Protein AF-A0A519XUD5-F1 (afdb_monomer_lite)

pLDDT: mean 94.17, std 7.42, range [53.56, 98.25]

Sequence (49 aa):
MAVKPLKILQASAGSGKTFSLTAHYLTLLFSGDNKYREILAVTFTNKAT

Foldseek 3Di:
DDDDDDDDDDDDPPRCPVVVVVVVVVVQPPPDPPSVVVDDDDDPDPVSD

Structure (mmCIF, N/CA/C/O backbone):
data_AF-A0A519XUD5-F1
#
_entry.id   AF-A0A519XUD5-F1
#
loop_
_atom_site.group_PDB
_atom_site.id
_atom_site.type_symbol
_atom_site.label_atom_id
_atom_site.label_alt_id
_atom_site.label_comp_id
_atom_site.label_asym_id
_atom_site.label_entity_id
_atom_site.label_seq_id
_atom_site.pdbx_PDB_ins_code
_atom_site.Cartn_x
_atom_site.Cartn_y
_atom_site.Cartn_z
_atom_site.occupancy
_atom_site.B_iso_or_equiv
_atom_site.auth_seq_id
_atom_site.auth_comp_id
_atom_site.auth_asym_id
_atom_site.auth_atom_id
_atom_site.pdbx_PDB_model_num
ATOM 1 N N . MET A 1 1 ? 5.025 -3.130 26.487 1.00 53.56 1 MET A N 1
ATOM 2 C CA . MET A 1 1 ? 4.308 -3.264 25.198 1.00 53.56 1 MET A CA 1
ATOM 3 C C . MET A 1 1 ? 5.120 -4.188 24.308 1.00 53.56 1 MET A C 1
ATOM 5 O O . MET A 1 1 ? 6.319 -3.973 24.203 1.00 53.56 1 MET A O 1
ATOM 9 N N . ALA A 1 2 ? 4.519 -5.229 23.728 1.00 77.94 2 ALA A N 1
ATOM 10 C CA . ALA A 1 2 ? 5.231 -6.093 22.787 1.00 77.94 2 ALA A CA 1
ATOM 11 C C . ALA A 1 2 ? 5.374 -5.368 21.441 1.00 77.94 2 ALA A C 1
ATOM 13 O O . ALA A 1 2 ? 4.380 -4.908 20.877 1.00 77.94 2 ALA A O 1
ATOM 14 N N . VAL A 1 3 ? 6.602 -5.242 20.940 1.00 80.88 3 VAL A N 1
ATOM 15 C CA . VAL A 1 3 ? 6.862 -4.696 19.603 1.00 80.88 3 VAL A CA 1
ATOM 16 C C . VAL A 1 3 ? 6.357 -5.712 18.581 1.00 80.88 3 VAL A C 1
ATOM 18 O O . VAL A 1 3 ? 6.776 -6.869 18.600 1.00 80.88 3 VAL A O 1
ATOM 21 N N . LYS A 1 4 ? 5.438 -5.303 17.698 1.00 83.38 4 LYS A N 1
ATOM 22 C CA . LYS A 1 4 ? 5.029 -6.163 16.582 1.00 83.38 4 LYS A CA 1
ATOM 23 C C . LYS A 1 4 ? 6.222 -6.361 15.637 1.00 83.38 4 LYS A C 1
ATOM 25 O O . LYS A 1 4 ? 6.902 -5.381 15.332 1.00 83.38 4 LYS A O 1
ATOM 30 N N . PRO A 1 5 ? 6.471 -7.589 15.152 1.00 88.56 5 PRO A N 1
ATOM 31 C CA . PRO A 1 5 ? 7.547 -7.835 14.202 1.00 88.56 5 PRO A CA 1
ATOM 32 C C . PRO A 1 5 ? 7.306 -7.061 12.901 1.00 88.56 5 PRO A C 1
ATOM 34 O O . PRO A 1 5 ? 6.177 -6.974 12.410 1.00 88.56 5 PRO A O 1
ATOM 37 N N . LEU A 1 6 ? 8.380 -6.507 12.335 1.00 92.25 6 LEU A N 1
ATOM 38 C CA . LEU A 1 6 ? 8.347 -5.828 11.043 1.00 92.25 6 LEU A CA 1
ATOM 39 C C . LEU A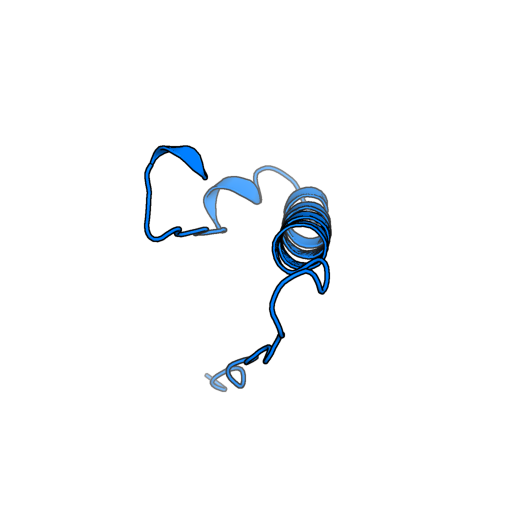 1 6 ? 8.093 -6.847 9.924 1.00 92.25 6 LEU A C 1
ATOM 41 O O . LEU A 1 6 ? 8.830 -7.823 9.785 1.00 92.25 6 LEU A O 1
ATOM 45 N N . LYS A 1 7 ? 7.075 -6.604 9.092 1.00 91.69 7 LYS A N 1
ATOM 46 C CA . LYS A 1 7 ? 6.791 -7.424 7.908 1.00 91.69 7 LYS A CA 1
ATOM 47 C C . LYS A 1 7 ? 7.517 -6.852 6.692 1.00 91.69 7 LYS A C 1
ATOM 49 O O . LYS A 1 7 ? 7.178 -5.770 6.225 1.00 91.69 7 LYS A O 1
ATOM 54 N N . ILE A 1 8 ? 8.484 -7.599 6.164 1.00 93.62 8 ILE A N 1
ATOM 55 C CA . ILE A 1 8 ? 9.250 -7.232 4.966 1.00 93.62 8 ILE A CA 1
ATOM 56 C C . ILE A 1 8 ? 8.781 -8.105 3.799 1.00 93.62 8 ILE A C 1
ATOM 58 O O . ILE A 1 8 ? 8.735 -9.328 3.918 1.00 93.62 8 ILE A O 1
ATOM 62 N N . LEU A 1 9 ? 8.433 -7.483 2.671 1.00 92.31 9 LEU A N 1
ATOM 63 C CA . LEU A 1 9 ? 8.052 -8.174 1.439 1.00 92.31 9 LEU A CA 1
ATOM 64 C C . LEU A 1 9 ? 9.138 -7.963 0.380 1.00 92.31 9 LEU A C 1
ATOM 66 O O . LEU A 1 9 ? 9.341 -6.845 -0.088 1.00 92.31 9 LEU A O 1
ATOM 70 N N . GLN A 1 10 ? 9.819 -9.042 -0.001 1.00 95.31 10 GLN A N 1
ATOM 71 C CA . GLN A 1 10 ? 10.734 -9.067 -1.144 1.00 95.31 10 GLN A CA 1
ATOM 72 C C . GLN A 1 10 ? 9.940 -9.340 -2.418 1.00 95.31 10 GLN A C 1
AT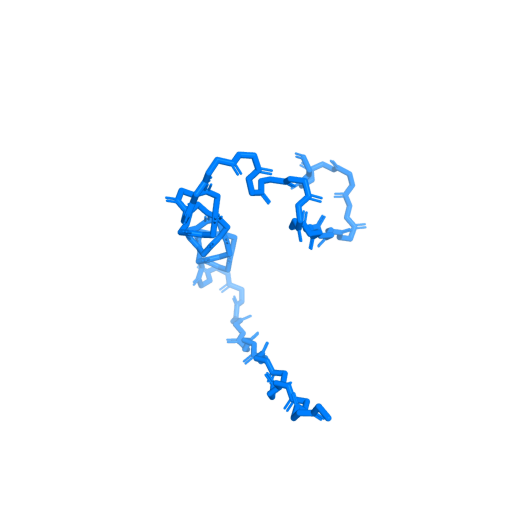OM 74 O O . GLN A 1 10 ? 9.092 -10.233 -2.433 1.00 95.31 10 GLN A O 1
ATOM 79 N N . ALA A 1 11 ? 10.185 -8.579 -3.485 1.00 95.50 11 ALA A N 1
ATOM 80 C CA . ALA A 1 11 ? 9.403 -8.724 -4.706 1.00 95.50 11 ALA A CA 1
ATOM 81 C C . ALA A 1 11 ? 10.122 -8.217 -5.968 1.00 95.50 11 ALA A C 1
ATOM 83 O O . ALA A 1 11 ? 10.536 -7.059 -6.058 1.00 95.50 11 ALA A O 1
ATOM 84 N N . SER A 1 12 ? 10.208 -9.084 -6.979 1.00 97.81 12 SER A N 1
ATOM 85 C CA . SER A 1 12 ? 10.870 -8.824 -8.265 1.00 97.81 12 SER A CA 1
ATOM 86 C C . SER A 1 12 ? 10.114 -7.822 -9.143 1.00 97.81 12 SER A C 1
ATOM 88 O O . SER A 1 12 ? 8.955 -7.475 -8.892 1.00 97.81 12 SER A O 1
ATOM 90 N N . ALA A 1 13 ? 10.754 -7.318 -10.202 1.00 97.06 13 ALA A N 1
ATOM 91 C CA . ALA A 1 13 ? 10.076 -6.512 -11.220 1.00 97.06 13 ALA A CA 1
ATOM 92 C C . ALA A 1 13 ? 8.865 -7.270 -11.808 1.00 97.06 13 ALA A C 1
ATOM 94 O O . ALA A 1 13 ? 8.916 -8.482 -11.984 1.00 97.06 13 ALA A O 1
ATOM 95 N N . GLY A 1 14 ? 7.751 -6.568 -12.044 1.00 96.62 14 GLY A N 1
ATOM 96 C CA . GLY A 1 14 ? 6.533 -7.163 -12.616 1.00 96.62 14 GLY A CA 1
ATOM 97 C C . GLY A 1 14 ? 5.714 -8.085 -11.698 1.00 96.62 14 GLY A C 1
ATOM 98 O O . GLY A 1 14 ? 4.621 -8.479 -12.077 1.00 96.62 14 GLY A O 1
ATOM 99 N N . SER A 1 15 ? 6.155 -8.382 -10.472 1.00 97.06 15 SER A N 1
ATOM 100 C CA . SER A 1 15 ? 5.497 -9.373 -9.598 1.00 97.06 15 SER A CA 1
ATOM 101 C C . SER A 1 15 ? 4.198 -8.908 -8.909 1.00 97.06 15 SER A C 1
ATOM 103 O O . SER A 1 15 ? 3.789 -9.504 -7.916 1.00 97.06 15 SER A O 1
ATOM 105 N N . GLY A 1 16 ? 3.594 -7.792 -9.332 1.00 96.88 16 GLY A N 1
ATOM 106 C CA . GLY A 1 16 ? 2.365 -7.274 -8.709 1.00 96.88 16 GLY A CA 1
ATOM 107 C C . GLY A 1 16 ? 2.540 -6.603 -7.336 1.00 96.88 16 GLY A C 1
ATOM 108 O O . GLY A 1 16 ? 1.594 -6.557 -6.558 1.00 96.88 16 GLY A O 1
ATOM 109 N N . LYS A 1 17 ? 3.720 -6.046 -7.022 1.00 96.31 17 LYS A N 1
ATOM 110 C CA . LYS A 1 17 ? 4.000 -5.345 -5.743 1.00 96.31 17 LYS A CA 1
ATOM 111 C C . LYS A 1 17 ? 2.913 -4.357 -5.324 1.00 96.31 17 LYS A C 1
ATOM 113 O O . LYS A 1 17 ? 2.418 -4.422 -4.202 1.00 96.31 17 LYS A O 1
ATOM 118 N N . THR A 1 18 ? 2.550 -3.457 -6.236 1.00 96.56 18 THR A N 1
ATOM 119 C CA . THR A 1 18 ? 1.538 -2.429 -5.987 1.00 96.56 18 THR A CA 1
ATOM 120 C C . THR A 1 18 ? 0.183 -3.063 -5.712 1.00 96.56 18 THR A C 1
ATOM 122 O O . THR A 1 18 ? -0.444 -2.707 -4.728 1.00 96.56 18 THR A O 1
ATOM 125 N N . PHE A 1 19 ? -0.218 -4.071 -6.495 1.00 97.38 19 PHE A N 1
ATOM 126 C CA . PHE A 1 19 ? -1.469 -4.802 -6.280 1.00 97.38 19 PHE A CA 1
ATOM 127 C C . PHE A 1 19 ? -1.547 -5.400 -4.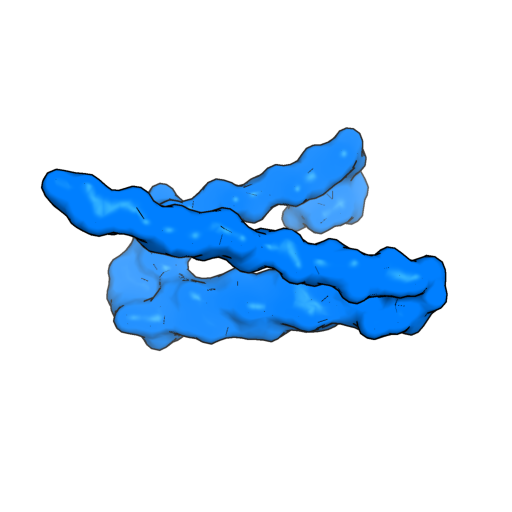868 1.00 97.38 19 PHE A C 1
ATOM 129 O O . PHE A 1 19 ? -2.529 -5.184 -4.163 1.00 97.38 19 PHE A O 1
ATOM 136 N N . SER A 1 20 ? -0.490 -6.082 -4.416 1.00 96.69 20 SER A N 1
ATOM 137 C CA . SER A 1 20 ? -0.446 -6.672 -3.074 1.00 96.69 20 SER A CA 1
ATOM 138 C C . SER A 1 20 ? -0.492 -5.622 -1.957 1.00 96.69 20 SER A C 1
ATOM 140 O O . SER A 1 20 ? -1.191 -5.822 -0.963 1.00 96.69 20 SER A O 1
ATOM 142 N N . LEU A 1 21 ? 0.221 -4.496 -2.105 1.00 96.88 21 LEU A N 1
ATOM 143 C CA . LEU A 1 21 ? 0.165 -3.393 -1.137 1.00 96.88 21 LEU A CA 1
ATOM 144 C C . LEU A 1 21 ? -1.213 -2.720 -1.117 1.00 96.88 21 LEU A C 1
ATOM 146 O O . LEU A 1 21 ? -1.726 -2.445 -0.037 1.00 96.88 21 LEU A O 1
ATOM 150 N N . THR A 1 22 ? -1.842 -2.515 -2.278 1.00 97.25 22 THR A N 1
ATOM 151 C CA . THR A 1 22 ? -3.202 -1.973 -2.387 1.00 97.25 22 THR A CA 1
ATOM 152 C C . THR A 1 22 ? -4.218 -2.900 -1.731 1.00 97.25 22 THR A C 1
ATOM 154 O O . THR A 1 22 ? -5.023 -2.439 -0.928 1.00 97.25 22 THR A O 1
ATOM 157 N N . ALA A 1 23 ? -4.160 -4.207 -2.001 1.00 97.94 23 ALA A N 1
ATOM 158 C CA . ALA A 1 23 ? -5.038 -5.180 -1.357 1.00 97.94 23 ALA A CA 1
ATOM 159 C C . ALA A 1 23 ? -4.886 -5.136 0.172 1.00 97.94 23 ALA A C 1
ATOM 161 O O . ALA A 1 23 ? -5.881 -5.084 0.890 1.00 97.94 23 ALA A O 1
ATOM 162 N N . HIS A 1 24 ? -3.646 -5.069 0.671 1.00 97.00 24 HIS A N 1
ATOM 163 C CA . HIS A 1 24 ? -3.390 -4.951 2.103 1.00 97.00 24 HIS A CA 1
ATOM 164 C C . HIS A 1 24 ? -3.917 -3.637 2.694 1.00 97.00 24 HIS A C 1
ATOM 166 O O . HIS A 1 24 ? -4.541 -3.657 3.754 1.00 97.00 24 HIS A O 1
ATOM 172 N N . TYR A 1 25 ? -3.712 -2.513 2.002 1.00 97.38 25 TYR A N 1
ATOM 173 C CA . TYR A 1 25 ? -4.256 -1.219 2.404 1.00 97.38 25 TYR A CA 1
ATOM 174 C C . TYR A 1 25 ? -5.780 -1.280 2.516 1.00 97.38 25 TYR A C 1
ATOM 176 O O . TYR A 1 25 ? -6.325 -0.856 3.528 1.00 97.38 25 TYR A O 1
ATOM 184 N N . LEU A 1 26 ? -6.467 -1.866 1.530 1.00 98.12 26 LEU A N 1
ATOM 185 C CA . LEU A 1 26 ? -7.924 -2.015 1.551 1.00 98.12 26 LEU A CA 1
ATOM 186 C C . LEU A 1 26 ? -8.396 -2.922 2.694 1.00 98.12 26 LEU A C 1
ATOM 188 O O . LEU A 1 26 ? -9.373 -2.593 3.361 1.00 98.12 26 LEU A O 1
ATOM 192 N N . THR A 1 27 ? -7.685 -4.016 2.990 1.00 98.06 27 THR A N 1
ATOM 193 C CA . THR A 1 27 ? -7.981 -4.840 4.174 1.00 98.06 27 THR A CA 1
ATOM 194 C C . THR A 1 27 ? -7.917 -4.021 5.467 1.00 98.06 27 THR A C 1
ATOM 196 O O . THR A 1 27 ? -8.783 -4.167 6.324 1.00 98.06 27 THR A O 1
ATOM 199 N N . LEU A 1 2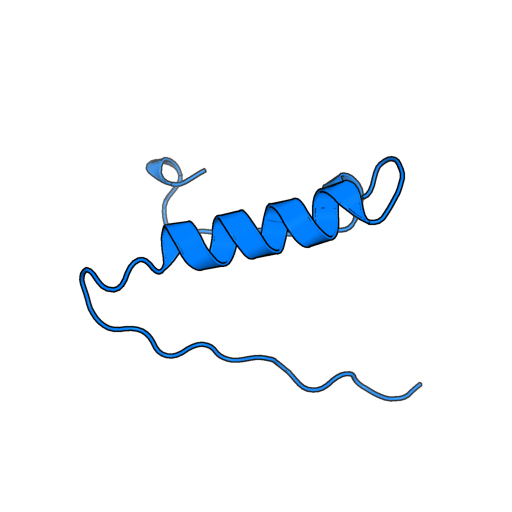8 ? -6.913 -3.150 5.620 1.00 97.38 28 LEU A N 1
ATOM 200 C CA . LEU A 1 28 ? -6.794 -2.278 6.793 1.00 97.38 28 LEU A CA 1
ATOM 201 C C . LEU A 1 28 ? -7.868 -1.184 6.799 1.00 97.38 28 LEU A C 1
ATOM 203 O O . LEU A 1 28 ? -8.473 -0.926 7.839 1.00 97.38 28 LEU A O 1
ATOM 207 N N . LEU A 1 29 ? -8.131 -0.577 5.642 1.00 98.12 29 LEU A N 1
ATOM 208 C CA . LEU A 1 29 ? -9.118 0.481 5.459 1.00 98.12 29 LEU A CA 1
ATOM 209 C C . LEU A 1 29 ? -10.512 0.037 5.903 1.00 98.12 29 LEU A C 1
ATOM 211 O O . LEU A 1 29 ? -11.197 0.783 6.591 1.00 98.12 29 LEU A O 1
ATOM 215 N N . PHE A 1 30 ? -10.909 -1.183 5.540 1.00 98.25 30 PHE A N 1
ATOM 216 C CA . PHE A 1 30 ? -12.223 -1.735 5.867 1.00 98.25 30 PHE A CA 1
ATOM 217 C C . PHE A 1 30 ? -12.264 -2.494 7.202 1.00 98.25 30 PHE A C 1
ATOM 219 O O . PHE A 1 30 ? -13.270 -3.121 7.516 1.00 98.25 30 PHE A O 1
ATOM 226 N N . SER A 1 31 ? -11.203 -2.435 8.016 1.00 97.75 31 SER A N 1
ATOM 227 C CA . SER A 1 31 ? -11.184 -3.068 9.347 1.00 97.75 31 SER A CA 1
ATOM 228 C C . SER A 1 31 ? -11.960 -2.291 10.423 1.00 97.75 31 SER A C 1
ATOM 230 O O . SER A 1 31 ? -12.086 -2.761 11.552 1.00 97.75 31 SER A O 1
ATOM 232 N N . GLY A 1 32 ? -12.476 -1.105 10.092 1.00 97.00 32 GLY A N 1
ATOM 233 C CA . GLY A 1 32 ? -13.298 -0.275 10.967 1.00 97.00 32 GLY A CA 1
ATOM 234 C C . GLY A 1 32 ? -13.479 1.134 10.407 1.00 97.00 32 GLY A C 1
ATOM 235 O O . GLY A 1 32 ? -12.898 1.493 9.381 1.00 97.00 32 GLY A O 1
ATOM 236 N N . ASP A 1 33 ? -14.259 1.951 11.106 1.00 97.12 33 ASP A N 1
ATOM 237 C CA . ASP A 1 33 ? -14.531 3.320 10.675 1.00 97.12 33 ASP A CA 1
ATOM 238 C C . ASP A 1 33 ? -13.282 4.204 10.761 1.00 97.12 33 ASP A C 1
ATOM 240 O O . ASP A 1 33 ? -12.476 4.102 11.686 1.00 97.12 33 ASP A O 1
ATOM 244 N N . ASN A 1 34 ? -13.129 5.109 9.791 1.00 96.69 34 ASN A N 1
ATOM 245 C CA . ASN A 1 34 ? -12.059 6.113 9.738 1.00 96.69 34 ASN A CA 1
ATOM 246 C C . ASN A 1 34 ? -10.612 5.572 9.773 1.00 96.69 34 ASN A C 1
ATOM 248 O O . ASN A 1 34 ? -9.675 6.348 9.974 1.00 96.69 34 ASN A O 1
ATOM 252 N N . LYS A 1 35 ? -10.397 4.275 9.504 1.00 97.88 35 LYS A N 1
ATOM 253 C CA . LYS A 1 35 ? -9.071 3.632 9.576 1.00 97.88 35 LYS A CA 1
ATOM 254 C C . LYS A 1 35 ? -8.014 4.241 8.663 1.00 97.88 35 LYS A C 1
ATOM 256 O O . LYS A 1 35 ? -6.837 4.204 9.003 1.00 97.88 35 LYS A O 1
ATOM 261 N N . TYR A 1 36 ? -8.411 4.870 7.557 1.00 96.25 36 TYR A N 1
ATOM 262 C CA . TYR A 1 36 ? -7.493 5.586 6.662 1.00 96.25 36 TYR A CA 1
ATOM 263 C C . TYR A 1 36 ? -6.616 6.622 7.382 1.00 96.25 36 TYR A C 1
ATOM 265 O O . TYR A 1 36 ? -5.501 6.878 6.942 1.00 96.25 36 TYR A O 1
ATOM 273 N N . ARG A 1 37 ? -7.089 7.200 8.498 1.00 97.31 37 ARG A N 1
ATOM 274 C CA . ARG A 1 37 ? -6.339 8.186 9.296 1.00 97.31 37 ARG A CA 1
ATOM 275 C C . ARG A 1 37 ? -5.210 7.566 10.120 1.00 97.31 37 ARG A C 1
ATOM 277 O O . ARG A 1 37 ? -4.312 8.281 10.547 1.00 97.31 37 ARG A O 1
ATOM 284 N N . GLU A 1 38 ? -5.261 6.256 10.342 1.00 96.75 38 GLU A N 1
ATOM 285 C CA . GLU A 1 38 ? -4.266 5.490 11.099 1.00 96.75 38 GLU A CA 1
ATOM 286 C C . GLU A 1 38 ? -3.221 4.823 10.182 1.00 96.75 38 GLU A C 1
ATOM 288 O O . GLU A 1 38 ? -2.264 4.225 10.673 1.00 96.75 38 GLU A O 1
ATOM 293 N N . ILE A 1 39 ? -3.391 4.899 8.854 1.00 96.88 39 ILE A N 1
ATOM 294 C CA . ILE A 1 39 ? -2.536 4.211 7.879 1.00 96.88 39 ILE A CA 1
ATOM 295 C C . ILE A 1 39 ? -1.646 5.225 7.158 1.00 96.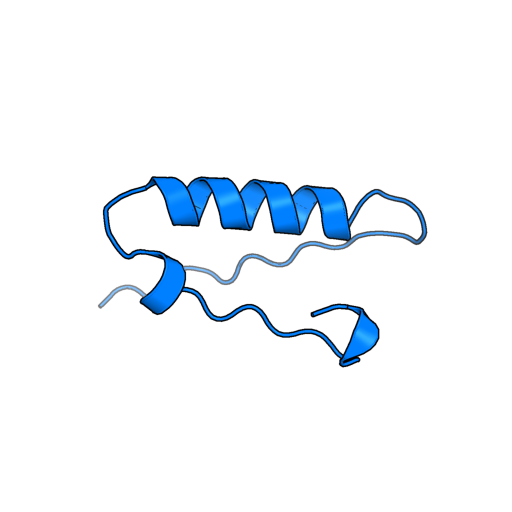88 39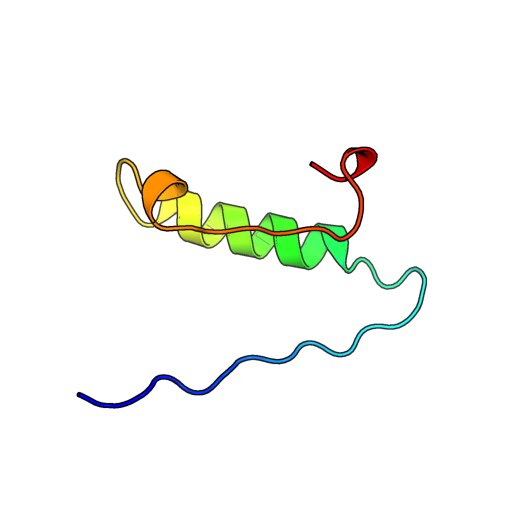 ILE A C 1
ATOM 297 O O . ILE A 1 39 ? -2.130 6.071 6.410 1.00 96.88 39 ILE A O 1
ATOM 301 N N . LEU A 1 40 ? -0.329 5.081 7.313 1.00 96.69 40 LEU A N 1
ATOM 302 C CA . LEU A 1 40 ? 0.658 5.831 6.539 1.00 96.69 40 LEU A CA 1
ATOM 303 C C . LEU A 1 40 ? 1.189 4.966 5.390 1.00 96.69 40 LEU A C 1
ATOM 305 O O . LEU A 1 40 ? 1.959 4.031 5.609 1.00 96.69 40 LEU A O 1
ATOM 309 N N . ALA A 1 41 ? 0.788 5.295 4.163 1.00 96.06 41 ALA A N 1
ATOM 310 C CA . ALA A 1 41 ? 1.364 4.738 2.944 1.00 96.06 41 ALA A CA 1
ATOM 311 C C . ALA A 1 41 ? 2.323 5.764 2.327 1.00 96.06 41 ALA A C 1
ATOM 313 O O . ALA A 1 41 ? 1.944 6.913 2.112 1.00 96.06 41 ALA A O 1
ATOM 314 N N . VAL A 1 42 ? 3.564 5.356 2.058 1.00 96.19 42 VAL A N 1
ATOM 315 C CA . VAL A 1 42 ? 4.607 6.226 1.495 1.00 96.19 42 VAL A CA 1
ATOM 316 C C . VAL A 1 42 ? 5.171 5.582 0.238 1.00 96.19 42 VAL A C 1
ATOM 318 O O . VAL A 1 42 ? 5.414 4.376 0.195 1.00 96.19 42 VAL A O 1
ATOM 321 N N . THR A 1 43 ? 5.395 6.398 -0.783 1.00 96.62 43 THR A N 1
ATOM 322 C CA . THR A 1 43 ? 6.000 6.018 -2.059 1.00 96.62 43 THR A CA 1
ATOM 323 C C . THR A 1 43 ? 7.229 6.889 -2.316 1.00 96.62 43 THR A C 1
ATOM 325 O O . THR A 1 43 ? 7.390 7.957 -1.729 1.00 96.62 43 THR A O 1
ATOM 328 N N . PHE A 1 44 ? 8.133 6.432 -3.185 1.00 97.38 44 PHE A N 1
ATOM 329 C CA . PHE A 1 44 ? 9.332 7.206 -3.529 1.00 97.38 44 PHE A CA 1
ATOM 330 C C . PHE A 1 44 ? 9.038 8.375 -4.489 1.00 97.38 44 PHE A C 1
ATOM 332 O O . PHE A 1 44 ? 9.817 9.319 -4.567 1.00 97.38 44 PHE A O 1
ATOM 339 N N . THR A 1 45 ? 7.931 8.324 -5.240 1.00 96.75 45 THR A N 1
ATOM 340 C CA . THR A 1 45 ? 7.563 9.354 -6.222 1.00 96.75 45 THR A CA 1
ATOM 341 C C . THR A 1 45 ? 6.094 9.741 -6.095 1.00 96.75 45 THR A C 1
ATOM 343 O O . THR A 1 45 ? 5.229 8.884 -5.926 1.00 96.75 45 THR A O 1
ATOM 346 N N . ASN A 1 46 ? 5.798 11.029 -6.278 1.00 96.25 46 ASN A N 1
ATOM 347 C CA . ASN A 1 46 ? 4.435 11.565 -6.169 1.00 96.25 46 ASN A CA 1
ATOM 348 C C . ASN A 1 46 ? 3.456 10.980 -7.195 1.00 96.25 46 ASN A C 1
ATOM 350 O O . ASN A 1 46 ? 2.259 10.972 -6.960 1.00 96.25 46 ASN A O 1
ATOM 354 N N . LYS A 1 47 ? 3.944 10.494 -8.345 1.00 95.25 47 LYS A N 1
ATOM 355 C CA . LYS A 1 47 ? 3.087 9.902 -9.387 1.00 95.25 47 LYS A CA 1
ATOM 356 C C . LYS A 1 47 ? 2.460 8.569 -8.949 1.00 95.25 47 LYS A C 1
ATOM 358 O O . LYS A 1 47 ? 1.533 8.096 -9.596 1.00 95.25 47 LYS A O 1
ATOM 363 N N . ALA A 1 48 ? 3.006 7.938 -7.910 1.00 92.75 48 ALA A N 1
ATOM 364 C CA . ALA A 1 48 ? 2.496 6.688 -7.357 1.00 92.75 48 ALA A CA 1
ATOM 365 C C . ALA A 1 48 ? 1.501 6.895 -6.199 1.00 92.75 48 ALA A C 1
ATOM 367 O O . ALA A 1 48 ? 1.050 5.898 -5.634 1.00 92.75 48 ALA A O 1
ATOM 368 N N . THR A 1 49 ? 1.214 8.149 -5.834 1.00 82.81 49 THR A N 1
ATOM 369 C CA . THR A 1 49 ? 0.271 8.550 -4.780 1.00 82.81 49 THR A CA 1
ATOM 370 C C . THR A 1 49 ? -1.070 8.926 -5.393 1.00 82.81 49 THR A C 1
ATOM 372 O O . THR A 1 49 ? -2.097 8.519 -4.812 1.00 82.81 49 THR A O 1
#

Secondary structure (DSSP, 8-state):
-PPPPP------TTS-HHHHHHHHHHHHHTTSTTGGGG-----SSGGG-

Radius of gyration: 12.95 Å; chains: 1; bounding box: 25×21×38 Å